Protein AF-A0A9D4R4K2-F1 (afdb_monomer_lite)

Foldseek 3Di:
DCVVVVHPDDDDFDDCCNFVVVDQPCDPPNDPTAHPPDGDDDDPDPDDDDPVDPPDDPDPPDDDDDD

Organism: Dreissena polymorpha (NCBI:txid45954)

InterPro domains:
  IPR039373 Transferrin receptor protein 1/Glutamate carboxypeptidase 2-like [PTHR10404] (2-57)
  IPR046450 PA domain superfamily [SSF52025] (1-59)

Secondary structure (DSSP, 8-state):
-TGGGT-S-------HHHHSTT-SSS-TTTSSSPPTT--------SSSS-TTSTTS-----------

Structure (mmCIF, N/CA/C/O backbone):
data_AF-A0A9D4R4K2-F1
#
_entry.id   AF-A0A9D4R4K2-F1
#
loop_
_atom_site.group_PDB
_atom_site.id
_atom_site.type_symbol
_atom_site.label_atom_id
_atom_site.label_alt_id
_atom_site.label_comp_id
_atom_site.label_asym_id
_atom_site.label_entity_id
_atom_site.label_seq_id
_atom_site.pdbx_PDB_ins_code
_atom_site.Cartn_x
_atom_site.Cartn_y
_atom_site.Cartn_z
_atom_site.occupancy
_atom_site.B_iso_or_equiv
_atom_site.auth_seq_id
_atom_site.auth_comp_id
_atom_site.auth_asym_id
_atom_site.auth_atom_id
_atom_site.pdbx_PDB_model_num
ATOM 1 N N . MET A 1 1 ? -13.228 3.035 3.535 1.00 88.62 1 MET A N 1
ATOM 2 C CA . MET A 1 1 ? -13.886 2.577 2.285 1.00 88.62 1 MET A CA 1
ATOM 3 C C . MET A 1 1 ? -13.839 1.060 2.101 1.00 88.62 1 MET A C 1
ATOM 5 O O . MET A 1 1 ? -14.900 0.466 1.972 1.00 88.62 1 MET A O 1
ATOM 9 N N . ALA A 1 2 ? -12.670 0.404 2.095 1.00 91.94 2 ALA A N 1
ATOM 10 C CA . ALA A 1 2 ? -12.599 -1.058 1.924 1.00 91.94 2 ALA A CA 1
ATOM 11 C C . ALA A 1 2 ? -13.328 -1.836 3.041 1.00 91.94 2 ALA A C 1
ATOM 13 O O . ALA A 1 2 ? -14.145 -2.708 2.755 1.00 91.94 2 ALA A O 1
ATOM 14 N N . GLU A 1 3 ? -13.117 -1.442 4.300 1.00 92.75 3 GLU A N 1
ATOM 15 C CA . GLU A 1 3 ? -13.831 -1.981 5.468 1.00 92.75 3 GLU A CA 1
ATOM 16 C C . GLU A 1 3 ? -15.359 -1.848 5.332 1.00 92.75 3 GLU A C 1
ATOM 18 O O . GLU A 1 3 ? -16.090 -2.819 5.501 1.00 92.75 3 GLU A O 1
ATOM 23 N N . GLN A 1 4 ? -15.852 -0.670 4.929 1.00 94.75 4 GLN A N 1
ATOM 24 C CA . GLN A 1 4 ? -17.285 -0.414 4.706 1.00 94.75 4 GLN A CA 1
ATOM 25 C C . GLN A 1 4 ? -17.892 -1.341 3.640 1.00 94.75 4 GLN A C 1
ATOM 27 O O . GLN A 1 4 ? -19.092 -1.608 3.654 1.00 94.75 4 GLN A O 1
ATOM 32 N N . ARG A 1 5 ? -17.063 -1.855 2.723 1.00 95.25 5 ARG A N 1
ATOM 33 C CA . ARG A 1 5 ? -17.442 -2.833 1.694 1.00 95.25 5 ARG A CA 1
ATOM 34 C C . ARG A 1 5 ? -17.241 -4.288 2.137 1.00 95.25 5 ARG A C 1
ATOM 36 O O . ARG A 1 5 ? -17.349 -5.182 1.304 1.00 95.25 5 ARG A O 1
ATOM 43 N N . LYS A 1 6 ? -16.989 -4.536 3.427 1.00 93.12 6 LYS A N 1
ATOM 44 C CA . LYS A 1 6 ? -16.769 -5.863 4.031 1.00 93.12 6 LYS A CA 1
ATOM 45 C C . LYS A 1 6 ? -15.546 -6.611 3.484 1.00 93.12 6 LYS A C 1
ATOM 47 O O . LYS A 1 6 ? -15.515 -7.840 3.507 1.00 93.12 6 LYS A O 1
ATOM 52 N N . ALA A 1 7 ? -14.535 -5.891 2.996 1.00 94.44 7 ALA A N 1
ATOM 53 C CA . ALA A 1 7 ? -13.254 -6.507 2.669 1.00 94.44 7 ALA A CA 1
ATOM 54 C C . ALA A 1 7 ? -12.546 -6.965 3.957 1.00 94.44 7 ALA A C 1
ATOM 56 O O . ALA A 1 7 ? -12.495 -6.216 4.929 1.00 94.44 7 ALA A O 1
ATOM 57 N N . ILE A 1 8 ? -11.975 -8.173 3.950 1.00 94.31 8 ILE A N 1
ATOM 58 C CA . ILE A 1 8 ? -11.190 -8.718 5.079 1.00 94.31 8 ILE A CA 1
ATOM 59 C C . ILE A 1 8 ? -9.695 -8.371 4.996 1.00 94.31 8 ILE A C 1
ATOM 61 O O . ILE A 1 8 ? -8.927 -8.689 5.898 1.00 94.31 8 ILE A O 1
ATOM 65 N N . GLY A 1 9 ? -9.280 -7.734 3.902 1.00 93.88 9 GLY A N 1
ATOM 66 C CA . GLY A 1 9 ? -7.908 -7.323 3.635 1.00 93.88 9 GLY A CA 1
ATOM 67 C C . GLY A 1 9 ? -7.821 -6.513 2.344 1.00 93.88 9 GLY A C 1
ATOM 68 O O . GLY A 1 9 ? -8.742 -6.538 1.524 1.00 93.88 9 GLY A O 1
ATOM 69 N N . VAL A 1 10 ? -6.721 -5.779 2.180 1.00 94.25 10 VAL A N 1
ATOM 70 C CA . VAL A 1 10 ? -6.426 -4.963 0.994 1.00 94.25 10 VAL A CA 1
ATOM 71 C C . VAL A 1 10 ? -4.952 -5.127 0.642 1.00 94.25 10 VAL A C 1
ATOM 73 O O . VAL A 1 10 ? -4.105 -5.143 1.532 1.00 94.25 10 VAL A O 1
ATOM 76 N N . ILE A 1 11 ? -4.656 -5.223 -0.653 1.00 94.00 11 ILE A N 1
ATOM 77 C CA . ILE A 1 11 ? -3.299 -5.128 -1.193 1.00 94.00 11 ILE A CA 1
ATOM 78 C C . ILE A 1 11 ? -3.201 -3.781 -1.905 1.00 94.00 11 ILE A C 1
ATOM 80 O O . ILE A 1 11 ? -4.037 -3.472 -2.752 1.00 94.00 11 ILE A O 1
ATOM 84 N N . LEU A 1 12 ? -2.199 -2.985 -1.538 1.00 93.25 12 LEU A N 1
ATOM 85 C CA . LEU A 1 12 ? -1.862 -1.731 -2.205 1.00 93.25 12 LEU A CA 1
ATOM 86 C C . LEU A 1 12 ? -0.567 -1.949 -2.986 1.00 93.25 12 LEU A C 1
ATOM 88 O O . LEU A 1 12 ? 0.397 -2.482 -2.436 1.00 93.25 12 LEU A O 1
ATOM 92 N N . PHE A 1 13 ? -0.555 -1.553 -4.253 1.00 92.25 13 PHE A N 1
ATOM 93 C CA . PHE A 1 13 ? 0.619 -1.611 -5.118 1.00 92.25 13 PHE A CA 1
ATOM 94 C C . PHE A 1 13 ? 0.700 -0.328 -5.949 1.00 92.25 13 PHE A C 1
ATOM 96 O O . PHE A 1 13 ? -0.317 0.327 -6.174 1.00 92.25 13 PHE A O 1
ATOM 103 N N . SER A 1 14 ? 1.909 0.037 -6.366 1.00 91.62 14 SER A N 1
ATOM 104 C CA . SER A 1 14 ? 2.156 1.182 -7.243 1.00 91.62 14 SER A CA 1
ATOM 105 C C . SER A 1 14 ? 2.151 0.704 -8.693 1.00 91.62 14 SER A C 1
ATOM 107 O O . SER A 1 14 ? 2.975 -0.137 -9.052 1.00 91.62 14 SER A O 1
ATOM 109 N N . ASP A 1 15 ? 1.216 1.196 -9.503 1.00 91.31 15 ASP A N 1
ATOM 110 C CA . ASP A 1 15 ? 1.113 0.846 -10.922 1.00 91.31 15 ASP A CA 1
ATOM 111 C C . ASP A 1 15 ? 2.232 1.536 -11.728 1.00 91.31 15 ASP A C 1
ATOM 113 O O . ASP A 1 15 ? 2.347 2.760 -11.636 1.00 91.31 15 ASP A O 1
ATOM 117 N N . PRO A 1 16 ? 3.058 0.804 -12.505 1.00 88.31 16 PRO A N 1
ATOM 118 C CA . PRO A 1 16 ? 4.089 1.386 -13.368 1.00 88.31 16 PRO A CA 1
ATOM 119 C C . PRO A 1 16 ? 3.609 2.543 -14.253 1.00 88.31 16 PRO A C 1
ATOM 121 O O . PRO A 1 16 ? 4.363 3.494 -14.467 1.00 88.31 16 PRO A O 1
ATOM 124 N N . ASP A 1 17 ? 2.366 2.514 -14.733 1.00 91.56 17 ASP A N 1
ATOM 125 C CA . ASP A 1 17 ? 1.834 3.600 -15.565 1.00 91.56 17 ASP A CA 1
ATOM 126 C C . ASP A 1 17 ? 1.727 4.921 -14.782 1.00 91.56 17 ASP A C 1
ATOM 128 O O . ASP A 1 17 ? 2.000 5.989 -15.333 1.00 91.56 17 ASP A O 1
ATOM 132 N N . ASP A 1 18 ? 1.434 4.854 -13.481 1.00 90.31 18 ASP A N 1
ATOM 133 C CA . ASP A 1 18 ? 1.289 6.025 -12.608 1.00 90.31 18 ASP A CA 1
ATOM 134 C C . ASP A 1 18 ? 2.632 6.551 -12.072 1.00 90.31 18 ASP A C 1
ATOM 136 O O . ASP A 1 18 ? 2.761 7.731 -11.736 1.00 90.31 18 ASP A O 1
ATOM 140 N N . ILE A 1 19 ? 3.630 5.673 -11.940 1.00 88.88 19 ILE A N 1
ATOM 141 C CA . ILE A 1 19 ? 4.876 5.949 -11.199 1.00 88.88 19 ILE A CA 1
ATOM 142 C C . ILE A 1 19 ? 6.156 5.850 -12.025 1.00 88.88 19 ILE A C 1
ATOM 144 O O . ILE A 1 19 ? 7.213 6.208 -11.507 1.00 88.88 19 ILE A O 1
ATOM 148 N N . SER A 1 20 ? 6.103 5.353 -13.258 1.00 88.94 20 SER A N 1
ATOM 149 C CA . SER A 1 20 ? 7.256 5.286 -14.164 1.00 88.94 20 SER A CA 1
ATOM 150 C C . SER A 1 20 ? 6.886 5.501 -15.637 1.00 88.94 20 SER A C 1
ATOM 152 O O . SER A 1 20 ? 7.662 5.164 -16.531 1.00 88.94 20 SER A O 1
ATOM 154 N N . ASN A 1 21 ? 5.705 6.075 -15.911 1.00 86.56 21 ASN A N 1
ATOM 155 C CA . ASN A 1 21 ? 5.138 6.217 -17.259 1.00 86.56 21 ASN A CA 1
ATOM 156 C C . ASN A 1 21 ? 5.107 4.885 -18.040 1.00 86.56 21 ASN A C 1
ATOM 158 O O . ASN A 1 21 ? 5.270 4.875 -19.262 1.00 86.56 21 ASN A O 1
ATOM 162 N N . GLY A 1 22 ? 4.964 3.764 -17.329 1.00 86.19 22 GLY A N 1
ATOM 163 C CA . GLY A 1 22 ? 4.914 2.416 -17.891 1.00 86.19 22 GLY A CA 1
ATOM 164 C C . GLY A 1 22 ? 6.277 1.784 -18.199 1.00 86.19 22 GLY A C 1
ATOM 165 O O . GLY A 1 22 ? 6.333 0.601 -18.542 1.00 86.19 22 GLY A O 1
ATOM 166 N N . ASP A 1 23 ? 7.391 2.512 -18.054 1.00 87.50 23 ASP A N 1
ATOM 167 C CA . ASP A 1 23 ? 8.731 1.957 -18.266 1.00 87.50 23 ASP A CA 1
ATOM 168 C C . ASP A 1 23 ? 9.308 1.424 -16.950 1.00 87.50 23 ASP A C 1
ATOM 170 O O . ASP A 1 23 ? 9.575 2.168 -16.010 1.00 87.50 23 ASP A O 1
ATOM 174 N N . ILE A 1 24 ? 9.493 0.108 -16.873 1.00 87.12 24 ILE A N 1
ATOM 175 C CA . ILE A 1 24 ? 10.076 -0.573 -15.707 1.00 87.12 24 ILE A CA 1
ATOM 176 C C . ILE A 1 24 ? 11.577 -0.853 -15.860 1.00 87.12 24 ILE A C 1
ATOM 178 O O 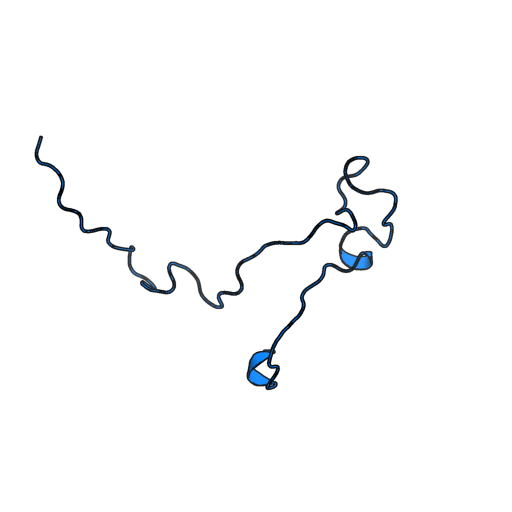. ILE A 1 24 ? 12.194 -1.434 -14.964 1.00 87.12 24 ILE A O 1
ATOM 182 N N . THR A 1 25 ? 12.152 -0.497 -17.008 1.00 90.50 25 THR A N 1
ATOM 183 C CA . THR A 1 25 ? 13.550 -0.758 -17.363 1.00 90.50 25 THR A CA 1
ATOM 184 C C . THR A 1 25 ? 14.444 0.450 -17.099 1.00 90.50 25 THR A C 1
ATOM 186 O O . THR A 1 25 ? 15.579 0.265 -16.654 1.00 90.50 25 THR A O 1
ATOM 189 N N . ASP A 1 26 ? 13.920 1.667 -17.274 1.00 92.44 26 ASP A N 1
ATOM 190 C CA . ASP A 1 26 ? 14.607 2.924 -16.955 1.00 92.44 26 ASP A CA 1
ATOM 191 C C . ASP A 1 26 ? 14.163 3.498 -15.599 1.00 92.44 26 ASP A C 1
ATOM 193 O O . ASP A 1 26 ? 13.441 4.488 -15.482 1.00 92.44 26 ASP A O 1
ATOM 197 N N . VAL A 1 27 ? 14.592 2.820 -14.540 1.00 92.88 27 VAL A N 1
ATOM 198 C CA . VAL A 1 27 ? 14.231 3.096 -13.142 1.00 92.88 27 VAL A CA 1
ATOM 199 C C . VAL A 1 27 ? 15.488 3.260 -12.286 1.00 92.88 27 VAL A C 1
ATOM 201 O O . VAL A 1 27 ? 16.613 3.068 -12.762 1.00 92.88 27 VAL A O 1
ATOM 204 N N . TYR A 1 28 ? 15.334 3.610 -11.007 1.00 92.62 28 TYR A N 1
ATOM 205 C CA . TYR A 1 28 ? 16.470 3.701 -10.086 1.00 92.62 28 TYR A CA 1
ATOM 206 C C . TYR A 1 28 ? 17.331 2.417 -10.116 1.00 92.62 28 TYR A C 1
ATOM 208 O O . TYR A 1 28 ? 16.780 1.314 -10.040 1.00 92.62 28 TYR A O 1
ATOM 216 N N . PRO A 1 29 ? 18.674 2.522 -10.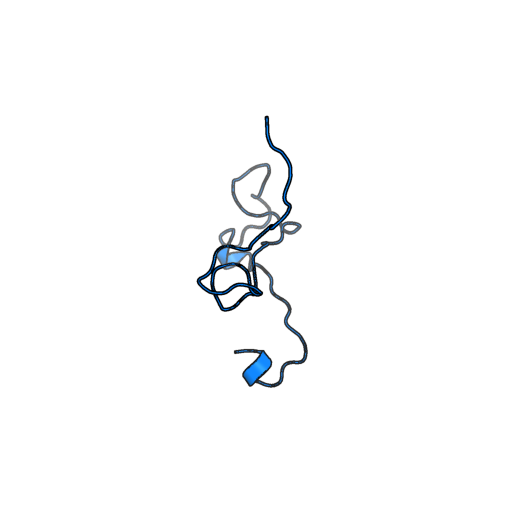204 1.00 92.75 29 PRO A N 1
ATOM 217 C CA . PRO A 1 29 ? 19.496 3.725 -10.008 1.00 92.75 29 PRO A CA 1
ATOM 218 C C . PRO A 1 29 ? 19.760 4.585 -11.255 1.00 92.75 29 PRO A C 1
ATOM 220 O O . PRO A 1 29 ? 20.444 5.598 -11.137 1.00 92.75 29 PRO A O 1
ATOM 223 N N . HIS A 1 30 ? 19.270 4.197 -12.433 1.00 90.38 30 HIS A N 1
ATOM 224 C CA . HIS A 1 30 ? 19.572 4.886 -13.696 1.00 90.38 30 HIS A CA 1
ATOM 225 C C . HIS A 1 30 ? 18.705 6.130 -13.909 1.00 90.38 30 HIS A C 1
ATOM 227 O O . HIS A 1 30 ? 19.165 7.112 -14.490 1.00 90.38 30 HIS A O 1
ATOM 233 N N . ASN A 1 31 ? 17.488 6.105 -13.366 1.00 90.19 31 ASN A N 1
ATOM 234 C CA . ASN A 1 31 ? 16.538 7.206 -13.409 1.00 90.19 31 ASN A CA 1
ATOM 235 C C . ASN A 1 31 ? 15.889 7.437 -12.030 1.00 90.19 31 ASN A C 1
ATOM 237 O O . ASN A 1 31 ? 16.137 6.699 -11.075 1.00 90.19 31 ASN A O 1
ATOM 241 N N . TRP A 1 32 ? 15.065 8.475 -11.897 1.00 90.25 32 TRP A N 1
ATOM 242 C CA . TRP A 1 32 ? 14.388 8.831 -10.640 1.00 90.25 32 TRP A CA 1
ATOM 243 C C . TRP A 1 32 ? 13.092 8.039 -10.388 1.00 90.25 32 TRP A C 1
ATOM 245 O O . TRP A 1 32 ? 12.502 8.166 -9.316 1.00 90.25 32 TRP A O 1
ATOM 255 N N . TRP A 1 33 ? 12.663 7.212 -11.345 1.00 92.56 33 TRP A N 1
ATOM 256 C CA . TRP A 1 33 ? 11.458 6.387 -11.249 1.00 92.56 33 TRP A CA 1
ATOM 257 C C . TRP A 1 33 ? 11.612 5.188 -10.303 1.00 92.56 33 TRP A C 1
ATOM 259 O O . TRP A 1 33 ? 12.717 4.678 -10.079 1.00 92.56 33 TRP A O 1
ATOM 269 N N . LEU A 1 34 ? 10.487 4.727 -9.745 1.00 90.69 34 LEU A N 1
ATOM 270 C CA . LEU A 1 34 ? 10.463 3.629 -8.778 1.00 90.69 34 LEU A CA 1
ATOM 271 C C . LEU A 1 34 ? 10.788 2.290 -9.472 1.00 90.69 34 LEU A C 1
ATOM 273 O O . LEU A 1 34 ? 10.144 1.947 -10.461 1.00 90.69 34 LEU A O 1
ATOM 277 N N . PRO A 1 35 ? 11.740 1.497 -8.952 1.00 92.19 35 PRO A N 1
ATOM 278 C CA . PRO A 1 35 ? 12.019 0.178 -9.500 1.00 92.19 35 PRO A CA 1
ATOM 279 C C . PRO A 1 35 ? 10.897 -0.821 -9.163 1.00 92.19 35 PRO A C 1
ATOM 281 O O . PRO A 1 35 ? 10.231 -0.656 -8.142 1.00 92.19 35 PRO A O 1
ATOM 284 N N . PRO A 1 36 ? 10.744 -1.925 -9.920 1.00 87.75 36 PRO A N 1
ATOM 285 C CA . PRO A 1 36 ? 9.718 -2.950 -9.667 1.00 87.75 36 PRO A CA 1
ATOM 286 C C . PRO A 1 36 ? 9.771 -3.607 -8.280 1.00 87.75 36 PRO A C 1
ATOM 288 O O . PRO A 1 36 ? 8.783 -4.163 -7.812 1.00 87.75 36 PRO A O 1
ATOM 291 N N . SER A 1 37 ? 10.935 -3.580 -7.627 1.00 89.12 37 SER A N 1
ATOM 292 C CA . SER A 1 37 ? 11.122 -4.070 -6.256 1.00 89.12 37 SER A CA 1
ATOM 293 C C . SER A 1 37 ? 10.814 -3.020 -5.182 1.00 89.12 37 SER A C 1
ATOM 295 O O . SER A 1 37 ? 10.814 -3.340 -3.992 1.00 89.12 37 SER A O 1
ATOM 297 N N . GLY A 1 38 ? 10.590 -1.765 -5.573 1.00 86.56 38 GLY A N 1
ATOM 298 C CA . GLY A 1 38 ? 10.235 -0.677 -4.677 1.00 86.56 38 GLY A CA 1
ATOM 299 C C . GLY A 1 38 ? 8.771 -0.758 -4.251 1.00 86.56 38 GLY A C 1
ATOM 300 O O . GLY A 1 38 ? 7.896 -1.089 -5.041 1.00 86.56 38 GLY A O 1
ATOM 301 N N . ALA A 1 39 ? 8.497 -0.421 -2.993 1.00 90.19 39 ALA A N 1
ATOM 302 C CA . ALA A 1 39 ? 7.141 -0.322 -2.466 1.00 90.19 39 ALA A CA 1
ATOM 303 C C . ALA A 1 39 ? 6.972 0.989 -1.696 1.00 90.19 39 ALA A C 1
ATOM 305 O O . ALA A 1 39 ? 7.847 1.389 -0.918 1.00 90.19 39 ALA A O 1
ATOM 306 N N . GLN A 1 40 ? 5.836 1.655 -1.894 1.00 89.81 40 GLN A N 1
ATOM 307 C CA . GLN A 1 40 ? 5.513 2.881 -1.178 1.00 89.81 40 GLN A CA 1
ATOM 308 C C . GLN A 1 40 ? 5.100 2.565 0.267 1.00 89.81 40 GLN A C 1
ATOM 310 O O . GLN A 1 40 ? 4.197 1.768 0.513 1.00 89.81 40 GLN A O 1
ATOM 315 N N . ARG A 1 41 ? 5.756 3.213 1.239 1.00 90.44 41 ARG A N 1
ATOM 316 C CA . ARG A 1 41 ? 5.337 3.205 2.650 1.00 90.44 41 ARG A CA 1
ATOM 317 C C . ARG A 1 41 ? 4.452 4.415 2.942 1.00 90.44 41 ARG A C 1
ATOM 319 O O . ARG A 1 41 ? 4.618 5.465 2.329 1.00 90.44 41 ARG A O 1
ATOM 326 N N . GLY A 1 42 ? 3.572 4.283 3.926 1.00 88.75 42 GLY A N 1
ATOM 327 C CA . GLY A 1 42 ? 2.704 5.360 4.394 1.00 88.75 42 GLY A CA 1
ATOM 328 C C . GLY A 1 42 ? 1.817 4.892 5.543 1.00 88.75 42 GLY A C 1
ATOM 329 O O . GLY A 1 42 ? 1.650 3.689 5.747 1.00 88.75 42 GLY A O 1
ATOM 330 N N . THR A 1 43 ? 1.278 5.837 6.314 1.00 88.56 43 THR A N 1
ATOM 331 C CA . THR A 1 43 ? 0.287 5.528 7.352 1.00 88.56 43 THR A CA 1
ATOM 332 C C . THR A 1 43 ? -1.074 5.237 6.722 1.00 88.56 43 THR A C 1
ATOM 334 O O . THR A 1 43 ? -1.452 5.865 5.736 1.00 88.56 43 THR A O 1
ATOM 337 N N . LEU A 1 44 ? -1.811 4.286 7.300 1.00 91.00 44 LEU A N 1
ATOM 338 C CA . LEU A 1 44 ? -3.217 4.020 6.971 1.00 91.00 44 LEU A CA 1
ATOM 339 C C . LEU A 1 44 ? -4.172 4.600 8.030 1.00 91.00 44 LEU A C 1
ATOM 341 O O . LEU A 1 44 ? -5.372 4.328 7.985 1.00 91.00 44 LEU A O 1
ATOM 345 N N . LEU A 1 45 ? -3.645 5.359 9.000 1.00 90.94 45 LEU A N 1
ATOM 346 C CA . LEU A 1 45 ? -4.457 6.067 9.986 1.00 90.94 45 LEU A CA 1
ATOM 347 C C . LEU A 1 45 ? -5.350 7.086 9.275 1.00 90.94 45 LEU A C 1
ATOM 349 O O . LEU A 1 45 ? -4.901 7.819 8.400 1.00 90.94 45 LEU A O 1
ATOM 353 N N . LEU A 1 46 ? -6.627 7.107 9.653 1.00 88.06 46 LEU A N 1
ATOM 354 C CA . LEU A 1 46 ? -7.630 7.987 9.047 1.00 88.06 46 LEU A CA 1
ATOM 355 C C . LEU A 1 46 ? -7.674 9.385 9.681 1.00 88.06 46 LEU A C 1
ATOM 357 O O . LEU A 1 46 ? -8.396 10.243 9.184 1.00 88.06 46 LEU A O 1
ATOM 361 N N . GLY A 1 47 ? -6.953 9.591 10.783 1.00 85.06 47 GLY A N 1
ATOM 362 C CA . GLY A 1 47 ? -6.869 10.857 11.502 1.00 85.06 47 GLY A CA 1
ATOM 363 C C . GLY A 1 47 ? -5.421 11.247 11.782 1.00 85.06 47 GLY A C 1
ATOM 364 O O . GLY A 1 47 ? -4.507 10.436 11.610 1.00 85.06 47 GLY A O 1
ATOM 365 N N . ASP A 1 48 ? -5.248 12.488 12.225 1.00 84.75 48 ASP A N 1
ATOM 366 C CA . ASP A 1 48 ? -3.947 13.095 12.496 1.00 84.75 48 ASP A CA 1
ATOM 367 C C . ASP A 1 48 ? -3.551 12.974 13.977 1.00 84.75 48 ASP A C 1
ATOM 369 O O . ASP A 1 48 ? -4.398 12.852 14.862 1.00 84.75 48 ASP A O 1
ATOM 373 N N . GLY A 1 49 ? -2.246 13.060 14.251 1.00 83.62 49 GLY A N 1
ATOM 374 C CA . GLY A 1 49 ? -1.693 13.011 15.608 1.00 83.62 49 GLY A CA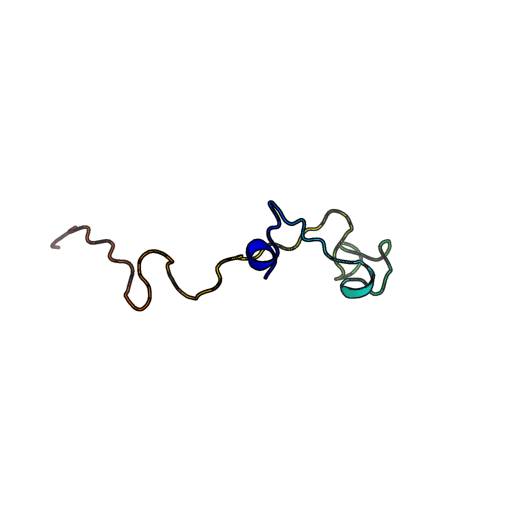 1
ATOM 375 C C . GLY A 1 49 ? -1.468 11.595 16.147 1.00 83.62 49 GLY A C 1
ATOM 376 O O . GLY A 1 49 ? -1.511 10.611 15.409 1.00 83.62 49 GLY A O 1
ATOM 377 N N . ASP A 1 50 ? -1.164 11.499 17.444 1.00 84.69 50 ASP A N 1
ATOM 378 C CA . ASP A 1 50 ? -1.076 10.211 18.137 1.00 84.69 50 ASP A CA 1
ATOM 379 C C . ASP A 1 50 ? -2.484 9.594 18.243 1.00 84.69 50 ASP A C 1
ATOM 381 O O . ASP A 1 50 ? -3.361 10.218 18.848 1.00 84.69 50 ASP A O 1
ATOM 385 N N . PRO A 1 51 ? -2.726 8.376 17.715 1.00 82.56 51 PRO A N 1
ATOM 386 C CA . PRO A 1 51 ? -4.031 7.718 17.808 1.00 82.56 51 PRO A CA 1
ATOM 387 C C . PRO A 1 51 ? -4.562 7.562 19.237 1.00 82.56 51 PRO A C 1
ATOM 389 O O . PRO A 1 51 ? -5.767 7.394 19.420 1.00 82.56 51 PRO A O 1
ATOM 39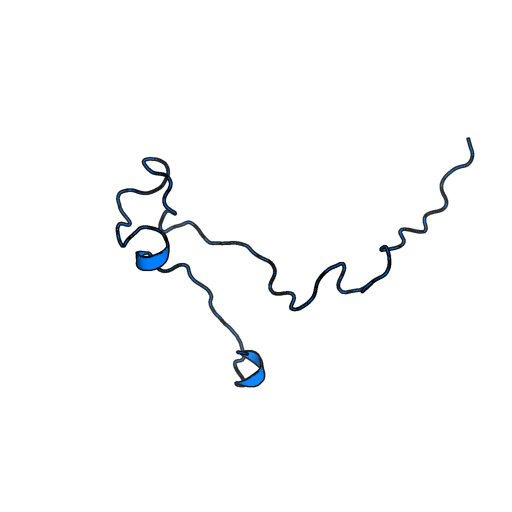2 N N . LEU A 1 52 ? -3.678 7.578 20.240 1.00 82.19 52 LEU A N 1
ATOM 393 C CA . LEU A 1 52 ? -4.041 7.439 21.650 1.00 82.19 52 LEU A CA 1
ATOM 394 C C . LEU A 1 52 ? -4.223 8.782 22.374 1.00 82.19 52 LEU A C 1
ATOM 396 O O . LEU A 1 52 ? -4.798 8.798 23.464 1.00 82.19 52 LEU A O 1
ATOM 400 N N . SER A 1 53 ? -3.790 9.899 21.782 1.00 77.12 53 SER A N 1
ATOM 401 C CA . SER A 1 53 ? -3.930 11.243 22.350 1.00 77.12 53 SER A CA 1
ATOM 402 C C . SER A 1 53 ? -4.331 12.268 21.282 1.00 77.12 53 SER A C 1
ATOM 404 O O . SER A 1 53 ? -3.596 13.208 20.977 1.00 77.12 53 SER A O 1
ATOM 406 N N . ALA A 1 54 ? -5.525 12.090 20.709 1.00 73.62 54 ALA A N 1
ATOM 407 C CA . ALA A 1 54 ? -6.099 13.050 19.768 1.00 73.62 54 ALA A CA 1
ATOM 408 C C . ALA A 1 54 ? -6.198 14.448 20.408 1.00 73.62 54 ALA A C 1
ATOM 410 O O . ALA A 1 54 ? -6.700 14.580 21.522 1.00 73.62 54 ALA A O 1
ATOM 411 N N . ASP A 1 55 ? -5.702 15.470 19.707 1.00 71.19 55 ASP A N 1
ATOM 412 C CA . ASP A 1 55 ? -5.716 16.891 20.099 1.00 71.19 55 ASP A CA 1
ATOM 413 C C . ASP A 1 55 ? -4.995 17.265 21.412 1.00 71.19 55 ASP A C 1
ATOM 415 O O . ASP A 1 55 ? -5.040 18.423 21.836 1.00 71.19 55 ASP A O 1
ATOM 419 N N . TYR A 1 56 ? -4.265 16.334 22.036 1.00 73.12 56 TYR A N 1
ATOM 420 C CA . TYR A 1 56 ? -3.461 16.594 23.232 1.00 73.12 56 TYR A CA 1
ATOM 421 C C . TYR A 1 56 ? -2.019 16.112 23.049 1.00 73.12 56 TYR A C 1
ATOM 423 O O . TYR A 1 56 ? -1.784 15.095 22.396 1.00 73.12 56 TYR A O 1
ATOM 431 N N . PRO A 1 57 ? -1.023 16.802 23.639 1.00 76.31 57 PRO A N 1
ATOM 432 C CA . PRO A 1 57 ? 0.348 16.315 23.623 1.00 76.31 57 PRO A CA 1
ATOM 433 C C . PRO A 1 57 ? 0.429 14.931 24.286 1.00 76.31 57 PRO A C 1
ATOM 435 O O . PRO A 1 57 ? -0.091 14.774 25.398 1.00 76.31 57 PRO A O 1
ATOM 438 N N . PRO A 1 58 ? 1.112 13.949 23.674 1.00 67.31 58 PRO A N 1
ATOM 439 C CA . PRO A 1 58 ? 1.358 12.671 24.322 1.00 67.31 58 PRO A CA 1
ATOM 440 C C . PRO A 1 58 ? 2.254 12.913 25.542 1.00 67.31 58 PRO A C 1
ATOM 442 O O . PRO A 1 58 ? 3.428 13.273 25.433 1.00 67.31 58 PRO A O 1
ATOM 445 N N . ILE A 1 59 ? 1.679 12.782 26.735 1.00 71.88 59 ILE A N 1
ATOM 446 C CA . ILE A 1 59 ? 2.393 12.990 27.994 1.00 71.88 59 ILE A CA 1
ATOM 447 C C . ILE A 1 59 ? 3.336 11.815 28.273 1.00 71.88 59 ILE A C 1
ATOM 449 O O . ILE A 1 59 ? 2.914 10.762 28.739 1.00 71.88 59 ILE A O 1
ATOM 453 N N . SER A 1 60 ? 4.643 12.027 28.104 1.00 58.47 60 SER A N 1
ATOM 454 C CA . SER A 1 60 ? 5.630 11.318 28.924 1.00 58.47 60 SER A CA 1
ATOM 455 C C . SER A 1 60 ? 5.733 12.051 30.261 1.00 58.47 60 SER A C 1
ATOM 457 O O . SER A 1 60 ? 6.584 12.917 30.455 1.00 58.47 60 SER A O 1
ATOM 459 N N . MET A 1 61 ? 4.822 11.757 31.191 1.00 54.50 61 MET A N 1
ATOM 460 C CA . MET A 1 61 ? 5.032 12.128 32.592 1.00 54.50 61 MET A CA 1
ATOM 461 C C . MET A 1 61 ? 6.053 11.164 33.207 1.00 54.50 61 MET A C 1
ATOM 463 O O . MET A 1 61 ? 5.698 10.262 33.960 1.00 54.50 61 MET A O 1
ATOM 467 N N . ILE A 1 62 ? 7.337 11.366 32.903 1.00 46.69 62 ILE A N 1
ATOM 468 C CA . ILE A 1 62 ? 8.416 10.938 33.795 1.00 46.69 62 ILE A CA 1
ATOM 469 C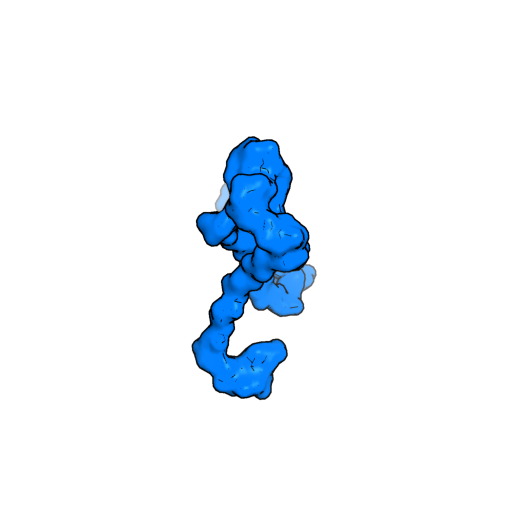 C . ILE A 1 62 ? 8.980 12.184 34.469 1.00 46.69 62 ILE A C 1
ATOM 471 O O . ILE A 1 62 ? 9.657 13.014 33.869 1.00 46.69 62 ILE A O 1
ATOM 475 N N . VAL A 1 63 ? 8.672 12.285 35.759 1.00 52.69 63 VAL A N 1
ATOM 476 C CA . VAL A 1 63 ? 9.412 13.067 36.746 1.00 52.69 63 VAL A CA 1
ATOM 477 C C . VAL A 1 63 ? 10.868 12.580 36.748 1.00 52.69 63 VAL A C 1
ATOM 479 O O . VAL A 1 63 ? 11.151 11.479 37.211 1.00 52.69 63 VAL A O 1
ATOM 482 N N . THR A 1 64 ? 11.792 13.372 36.208 1.00 51.56 64 THR A N 1
ATOM 483 C CA . THR A 1 64 ? 13.262 13.282 36.364 1.00 51.56 64 THR A CA 1
ATOM 484 C C . THR A 1 64 ? 13.796 14.594 35.786 1.00 51.56 64 THR A C 1
ATOM 486 O O . THR A 1 64 ? 13.540 14.875 34.626 1.00 51.56 64 THR A O 1
ATOM 489 N N . THR A 1 65 ? 14.487 15.500 36.465 1.00 44.19 65 THR A N 1
ATOM 490 C CA . THR A 1 65 ? 15.136 15.526 37.773 1.00 44.19 65 THR A CA 1
ATOM 491 C C . THR A 1 65 ? 15.337 17.011 38.105 1.00 44.19 65 THR A C 1
ATOM 493 O O . THR A 1 65 ? 15.570 17.817 37.207 1.00 44.19 65 THR A O 1
ATOM 496 N N . VAL A 1 66 ? 15.244 17.374 39.383 1.00 49.62 66 VAL A N 1
ATOM 497 C CA . VAL A 1 66 ? 15.758 18.650 39.899 1.00 49.62 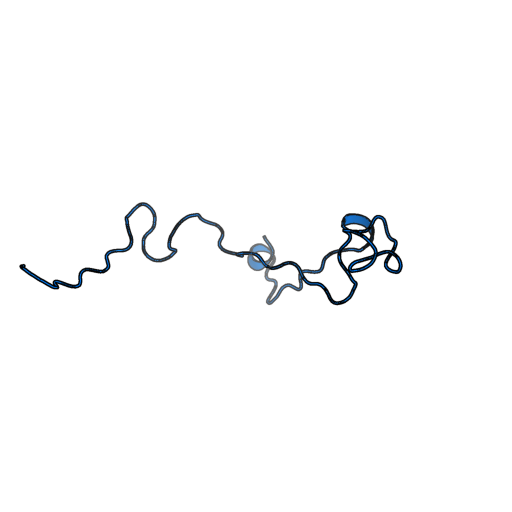66 VAL A CA 1
ATOM 498 C C . VAL A 1 66 ? 17.282 18.631 39.760 1.00 49.62 66 VAL A C 1
ATOM 500 O O . VAL A 1 66 ? 17.888 17.806 40.433 1.00 49.62 66 VAL A O 1
ATOM 503 N N . PHE A 1 67 ? 17.874 19.506 38.940 1.00 59.31 67 PHE A N 1
ATOM 504 C CA . PHE A 1 67 ? 19.198 20.119 39.150 1.00 59.31 67 PHE A CA 1
ATOM 505 C C . PHE A 1 67 ? 19.271 21.459 38.419 1.00 59.31 67 PHE A C 1
ATOM 507 O O . PHE A 1 67 ? 18.878 21.498 37.232 1.00 59.31 67 PHE A O 1
#

pLDDT: mean 83.73, std 13.2, range [44.19, 95.25]

Radius of gyration: 20.57 Å; chains: 1; bounding box: 37×29×58 Å

Sequence (67 aa):
MAEQRKAIGVILFSDPDDISNGDITDVYPHNWWLPPSGAQRGTLLLGDGDPLSADYPPISMIVTTVF